Protein AF-A0A8I1DT70-F1 (afdb_monomer_lite)

Sequence (76 aa):
TLMGILVREAGKTFSNAIAEVREAVDFLHYYAGQVRNDFDNETHRPLGPVVCISPWNFPLAIFSGQIAAALAAGNT

InterPro domains:
  IPR015590 Aldehyde dehydrogenase domain [PF00171] (2-76)
  IPR016161 Aldehyde/histidinol dehydrogenase [SSF53720] (2-76)
  IPR016162 Aldehyde dehydrogenase, N-terminal [G3DSA:3.40.605.10] (1-76)
  IPR050485 Proline metabolism enzyme [PTHR42862] (2-76)

pLDDT: mean 97.6, std 1.94, range [88.5, 98.88]

Foldseek 3Di:
DQLVCCCPPLVDDSVVSVVLVVLLVVLLVVLVVCLVPPDDCVPLPAPEEDDQDDDSNSCRNSRSNRVSNNVSSVYD

Organism: Burkholderia cepacia (NCBI:txid292)

Structure (mmCIF, N/CA/C/O backbone):
data_AF-A0A8I1DT70-F1
#
_entry.id   AF-A0A8I1DT70-F1
#
loop_
_atom_site.group_PDB
_atom_site.id
_atom_site.type_symbol
_atom_site.label_atom_id
_atom_site.label_alt_id
_atom_site.label_comp_id
_atom_site.label_asym_id
_atom_site.label_entity_id
_atom_site.label_seq_id
_atom_site.pdbx_PDB_ins_code
_atom_site.Cartn_x
_atom_site.Cartn_y
_atom_site.Cartn_z
_atom_site.occupancy
_atom_site.B_iso_or_equiv
_atom_site.auth_seq_id
_atom_site.auth_comp_id
_atom_site.auth_asym_id
_atom_site.auth_atom_id
_atom_site.pdbx_PDB_model_num
ATOM 1 N N . THR A 1 1 ? -11.738 -10.502 11.562 1.00 91.50 1 THR A N 1
ATOM 2 C CA . THR A 1 1 ? -11.774 -9.624 10.369 1.00 91.50 1 THR A CA 1
ATOM 3 C C . THR A 1 1 ? -10.605 -8.657 10.439 1.00 91.50 1 THR A C 1
ATOM 5 O O . THR A 1 1 ? -10.137 -8.413 11.547 1.00 91.50 1 THR A O 1
ATOM 8 N N . LEU A 1 2 ? -10.142 -8.101 9.311 1.00 97.31 2 LEU A N 1
ATOM 9 C CA . LEU A 1 2 ? -9.045 -7.114 9.302 1.00 97.31 2 LEU A CA 1
ATOM 10 C C . LEU A 1 2 ? -9.347 -5.921 10.220 1.00 97.31 2 LEU A C 1
ATOM 12 O O . LEU A 1 2 ? -8.525 -5.556 11.051 1.00 97.31 2 LEU A O 1
ATOM 16 N N . MET A 1 3 ? -10.585 -5.415 10.172 1.00 97.62 3 MET A N 1
ATOM 17 C CA . MET A 1 3 ? -11.041 -4.355 11.077 1.00 97.62 3 MET A CA 1
ATOM 18 C C . MET A 1 3 ? -10.873 -4.718 12.557 1.00 97.62 3 MET A C 1
ATOM 20 O O . MET A 1 3 ? -10.426 -3.895 13.344 1.00 97.62 3 MET A O 1
ATOM 24 N N . GLY A 1 4 ? -11.209 -5.953 12.948 1.00 97.88 4 GLY A N 1
ATOM 25 C CA . GLY A 1 4 ? -11.110 -6.386 14.343 1.00 97.88 4 GLY A CA 1
ATOM 26 C C . GLY A 1 4 ? -9.673 -6.420 14.869 1.00 97.88 4 GLY A C 1
ATOM 27 O O . GLY A 1 4 ? -9.457 -6.113 16.038 1.00 97.88 4 GLY A O 1
ATOM 28 N N . ILE A 1 5 ? -8.699 -6.761 14.020 1.00 98.25 5 ILE A N 1
ATOM 29 C CA . ILE A 1 5 ? -7.276 -6.732 14.389 1.00 98.25 5 ILE A CA 1
ATOM 30 C C . ILE A 1 5 ? -6.788 -5.282 14.471 1.00 98.25 5 ILE A C 1
ATOM 32 O O . ILE A 1 5 ? -6.241 -4.902 15.498 1.00 98.25 5 ILE A O 1
ATOM 36 N N . LEU A 1 6 ? -7.094 -4.439 13.478 1.00 98.56 6 LEU A N 1
ATOM 37 C CA . LEU A 1 6 ? -6.726 -3.014 13.491 1.00 98.56 6 LEU A CA 1
ATOM 38 C C . LEU A 1 6 ? -7.247 -2.266 14.727 1.00 98.56 6 LEU A C 1
ATOM 40 O O . LEU A 1 6 ? -6.543 -1.439 15.302 1.00 98.56 6 LEU A O 1
ATOM 44 N N . VAL A 1 7 ? -8.473 -2.567 15.161 1.00 98.44 7 VAL A N 1
ATOM 45 C CA . VAL A 1 7 ? -9.050 -1.967 16.373 1.00 98.44 7 VAL A CA 1
ATOM 46 C C . VAL A 1 7 ? -8.329 -2.459 17.631 1.00 98.44 7 VAL A C 1
ATOM 48 O O . VAL A 1 7 ? -8.012 -1.660 18.507 1.00 98.44 7 VAL A O 1
ATOM 51 N N . ARG A 1 8 ? -8.068 -3.768 17.745 1.00 98.56 8 ARG A N 1
ATOM 52 C CA . ARG A 1 8 ? -7.546 -4.372 18.983 1.00 98.56 8 ARG A CA 1
ATOM 53 C C . ARG A 1 8 ? -6.037 -4.236 19.160 1.00 98.56 8 ARG A C 1
ATOM 55 O O . ARG A 1 8 ? -5.591 -4.092 20.289 1.00 98.56 8 ARG A O 1
ATOM 62 N N . GLU A 1 9 ? -5.274 -4.333 18.080 1.00 98.56 9 GLU A N 1
ATOM 63 C CA . GLU A 1 9 ? -3.809 -4.314 18.109 1.00 98.56 9 GLU A CA 1
ATOM 64 C C . GLU A 1 9 ? -3.267 -2.893 17.946 1.00 98.56 9 GLU A C 1
ATOM 66 O O . GLU A 1 9 ? -2.438 -2.454 18.735 1.00 98.56 9 GLU A O 1
ATOM 71 N N . ALA A 1 10 ? -3.785 -2.146 16.969 1.00 98.06 10 ALA A N 1
ATOM 72 C CA . ALA A 1 10 ? -3.320 -0.792 16.668 1.00 98.06 10 ALA A CA 1
ATOM 73 C C . ALA A 1 10 ? -4.160 0.312 17.334 1.00 98.06 10 ALA A C 1
ATOM 75 O O . ALA A 1 10 ? -3.911 1.498 17.117 1.00 98.06 10 ALA A O 1
ATOM 76 N N . GLY A 1 11 ? -5.175 -0.057 18.125 1.00 98.31 11 GLY A N 1
ATOM 77 C CA . GLY A 1 11 ? -6.003 0.889 18.877 1.00 98.31 11 GLY A CA 1
ATOM 78 C C . GLY A 1 11 ? -6.868 1.802 18.004 1.00 98.31 11 GLY A C 1
ATOM 79 O O . GLY A 1 11 ? -7.259 2.884 18.446 1.00 98.31 11 GLY A O 1
ATOM 80 N N . LYS A 1 12 ? -7.157 1.416 16.753 1.00 98.50 12 LYS A N 1
ATOM 81 C CA . LYS A 1 12 ? -7.953 2.255 15.848 1.00 98.50 12 LYS A CA 1
ATOM 82 C C . LYS A 1 12 ? -9.428 2.279 16.237 1.00 98.50 12 LYS A C 1
ATOM 84 O O . LYS A 1 12 ? -9.994 1.287 16.685 1.00 98.50 12 LYS A O 1
ATOM 89 N N . THR A 1 13 ? -10.092 3.406 15.984 1.00 98.56 13 THR A N 1
ATOM 90 C CA . THR A 1 13 ? -11.560 3.449 15.965 1.00 98.56 13 THR A CA 1
ATOM 91 C C . THR A 1 13 ? -12.087 2.620 14.791 1.00 98.56 13 THR A C 1
ATOM 93 O O . THR A 1 13 ? -11.398 2.446 13.784 1.00 98.56 13 THR A O 1
ATOM 96 N N . PHE A 1 14 ? -13.333 2.143 14.871 1.00 98.31 14 PHE A N 1
ATOM 97 C CA . PHE A 1 14 ? -13.947 1.392 13.769 1.00 98.31 14 PHE A CA 1
ATOM 98 C C . PHE A 1 14 ? -13.960 2.174 12.448 1.00 98.31 14 PHE A C 1
ATOM 100 O O . PHE A 1 14 ? -13.659 1.599 11.405 1.00 98.31 14 PHE A O 1
ATOM 107 N N . SER A 1 15 ? -14.250 3.481 12.481 1.00 98.50 15 SER A N 1
ATOM 108 C CA . SER A 1 15 ? -14.237 4.327 11.280 1.00 98.50 15 SER A CA 1
ATOM 109 C C . SER A 1 15 ? -12.848 4.396 10.642 1.00 98.50 15 SER A C 1
ATOM 111 O O . SER A 1 15 ? -12.726 4.246 9.428 1.00 98.50 15 SER A O 1
ATOM 113 N N . ASN A 1 16 ? -11.799 4.548 11.454 1.00 98.62 16 ASN A N 1
ATOM 114 C CA . ASN A 1 16 ? -10.422 4.603 10.966 1.00 98.62 16 ASN A CA 1
ATOM 115 C C . ASN A 1 16 ? -9.945 3.235 10.460 1.00 98.62 16 ASN A C 1
ATOM 117 O O . ASN A 1 16 ? -9.219 3.175 9.473 1.00 98.62 16 ASN A O 1
ATOM 121 N N . ALA A 1 17 ? -10.377 2.138 11.087 1.00 98.69 17 ALA A N 1
ATOM 122 C CA . ALA A 1 17 ? -10.077 0.788 10.618 1.00 98.69 17 ALA A CA 1
ATOM 123 C C . ALA A 1 17 ? -10.744 0.484 9.263 1.00 98.69 17 ALA A C 1
ATOM 125 O O . ALA A 1 17 ? -10.118 -0.124 8.400 1.00 98.69 17 ALA A O 1
ATOM 126 N N . ILE A 1 18 ? -11.989 0.932 9.046 1.00 98.62 18 ILE A N 1
ATOM 127 C CA . ILE A 1 18 ? -12.659 0.831 7.736 1.00 98.62 18 ILE A CA 1
ATOM 128 C C . ILE A 1 18 ? -11.885 1.624 6.682 1.00 98.62 18 ILE A C 1
ATOM 130 O O . ILE A 1 18 ? -11.622 1.102 5.600 1.00 98.62 18 ILE A O 1
ATOM 134 N N . ALA A 1 19 ? -11.533 2.876 6.993 1.00 98.69 19 ALA A N 1
ATOM 135 C CA . ALA A 1 19 ? -10.801 3.740 6.073 1.00 98.69 19 ALA A CA 1
ATOM 136 C C . ALA A 1 19 ? -9.456 3.121 5.671 1.00 98.69 19 ALA A C 1
ATOM 138 O O . ALA A 1 19 ? -9.143 3.069 4.488 1.00 98.69 19 ALA A O 1
ATOM 139 N N . GLU A 1 20 ? -8.717 2.560 6.628 1.00 98.75 20 GLU A N 1
ATOM 140 C CA . GLU A 1 20 ? -7.430 1.930 6.346 1.00 98.75 20 GLU A CA 1
ATOM 141 C C . GLU A 1 20 ? -7.553 0.657 5.497 1.00 98.75 20 GLU A C 1
ATOM 143 O O . GLU A 1 20 ? -6.751 0.440 4.593 1.00 98.75 20 GLU A O 1
ATOM 148 N N . VAL A 1 21 ? -8.562 -0.185 5.745 1.00 98.75 21 VAL A N 1
ATOM 149 C CA . VAL A 1 21 ? -8.802 -1.362 4.891 1.00 98.75 21 VAL A CA 1
ATOM 150 C C . VAL A 1 21 ? -9.102 -0.930 3.456 1.00 98.75 21 VAL A C 1
ATOM 152 O O . VAL A 1 21 ? -8.617 -1.562 2.521 1.00 98.75 21 VAL A O 1
ATOM 155 N N . ARG A 1 22 ? -9.875 0.146 3.272 1.00 98.81 22 ARG A N 1
ATOM 156 C CA . ARG A 1 22 ? -10.155 0.697 1.940 1.00 98.81 22 ARG A CA 1
ATOM 157 C C . ARG A 1 22 ? -8.891 1.218 1.272 1.00 98.81 22 ARG A C 1
ATOM 159 O O . ARG A 1 22 ? -8.632 0.841 0.142 1.00 98.81 22 ARG A O 1
ATOM 166 N N . GLU A 1 23 ? -8.080 1.985 1.990 1.00 98.81 23 GLU A N 1
ATOM 167 C CA . GLU A 1 23 ? -6.823 2.525 1.469 1.00 98.81 23 GLU A CA 1
ATOM 168 C C . GLU A 1 23 ? -5.844 1.413 1.053 1.00 98.81 23 GLU A C 1
ATOM 170 O O . GLU A 1 23 ? -5.219 1.493 -0.001 1.00 98.81 23 GLU A O 1
ATOM 175 N N . ALA A 1 24 ? -5.770 0.319 1.818 1.00 98.88 24 ALA A N 1
ATOM 176 C CA . ALA A 1 24 ? -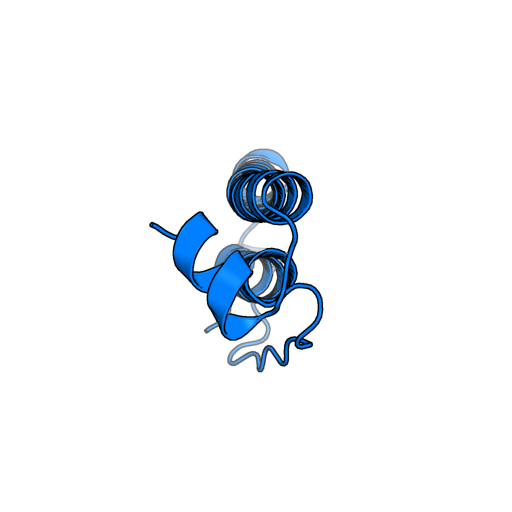4.982 -0.852 1.440 1.00 98.88 24 ALA A CA 1
ATOM 177 C C . ALA A 1 24 ? 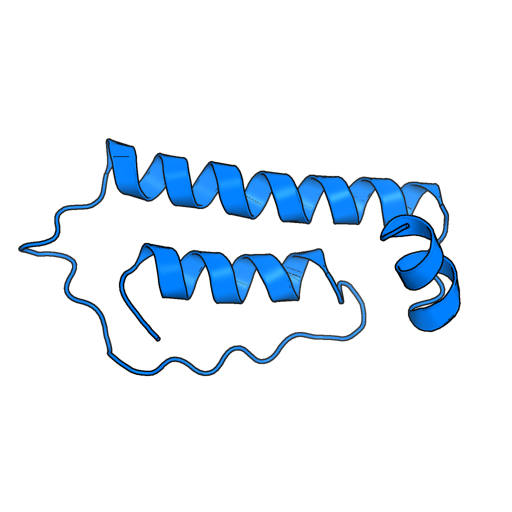-5.463 -1.485 0.118 1.00 98.88 24 ALA A C 1
ATOM 179 O O . ALA A 1 24 ? -4.644 -1.848 -0.724 1.00 98.88 24 ALA A O 1
ATOM 180 N N . VAL A 1 25 ? -6.782 -1.599 -0.085 1.00 98.81 25 VAL A N 1
ATOM 181 C CA . VAL A 1 25 ? -7.368 -2.085 -1.350 1.00 98.81 25 VAL A CA 1
ATOM 182 C C . VAL A 1 25 ? -7.108 -1.099 -2.491 1.00 98.81 25 VAL A C 1
ATOM 184 O O . VAL A 1 25 ? -6.743 -1.522 -3.590 1.00 98.81 25 VAL A O 1
ATOM 187 N N . ASP A 1 26 ? -7.240 0.199 -2.224 1.00 98.81 26 ASP A N 1
ATOM 188 C CA . ASP A 1 26 ? -7.014 1.257 -3.204 1.00 98.81 26 ASP A CA 1
ATOM 189 C C . ASP A 1 26 ? -5.561 1.240 -3.700 1.00 98.81 26 ASP A C 1
ATOM 191 O O . ASP A 1 26 ? -5.352 1.290 -4.908 1.00 98.81 26 ASP A O 1
ATOM 195 N N . PHE A 1 27 ? -4.559 1.053 -2.828 1.00 98.81 27 PHE A N 1
ATOM 196 C CA . PHE A 1 27 ? -3.161 0.889 -3.253 1.00 98.81 27 PHE A CA 1
ATOM 197 C C . PHE A 1 27 ? -2.973 -0.285 -4.218 1.00 98.81 27 PHE A C 1
ATOM 199 O O . PHE A 1 27 ? -2.334 -0.131 -5.260 1.00 98.81 27 PHE A O 1
ATOM 206 N N . LEU A 1 28 ? -3.542 -1.452 -3.903 1.00 98.81 28 LEU A N 1
ATOM 207 C CA . LEU A 1 28 ? -3.420 -2.646 -4.746 1.00 98.81 28 LEU A CA 1
ATOM 208 C C . LEU A 1 28 ? -4.008 -2.406 -6.141 1.00 98.81 28 LEU A C 1
ATOM 210 O O . LEU A 1 28 ? -3.372 -2.707 -7.152 1.00 98.81 28 LEU A O 1
ATOM 214 N N . HIS A 1 29 ? -5.212 -1.836 -6.198 1.00 98.69 29 HIS A N 1
ATOM 215 C CA . HIS A 1 29 ? -5.890 -1.538 -7.458 1.00 98.69 29 HIS A CA 1
ATOM 216 C C . HIS A 1 29 ? -5.188 -0.423 -8.234 1.00 98.69 29 HIS A C 1
ATOM 218 O O . HIS A 1 29 ? -5.047 -0.522 -9.455 1.00 98.69 29 HIS A O 1
ATOM 224 N N . TYR A 1 30 ? -4.722 0.610 -7.535 1.00 98.50 30 TYR A N 1
ATOM 225 C CA . TYR A 1 30 ? -4.002 1.728 -8.124 1.00 98.50 30 TYR A CA 1
ATOM 226 C C . TYR A 1 30 ? -2.717 1.253 -8.801 1.00 98.50 30 TYR A C 1
ATOM 228 O O . TYR A 1 30 ? -2.549 1.478 -9.998 1.00 98.50 30 TYR A O 1
ATOM 236 N N . TYR A 1 31 ? -1.847 0.526 -8.092 1.00 98.44 31 TYR A N 1
ATOM 237 C CA . TYR A 1 31 ? -0.587 0.055 -8.672 1.00 98.44 31 TYR A CA 1
ATOM 238 C C . TYR A 1 31 ? -0.796 -0.979 -9.782 1.00 98.44 31 TYR A C 1
ATOM 240 O O . TYR A 1 31 ? -0.105 -0.922 -10.795 1.00 98.44 31 TYR A O 1
ATOM 248 N N . ALA A 1 32 ? -1.796 -1.860 -9.673 1.00 98.31 32 ALA A N 1
ATOM 249 C CA . ALA A 1 32 ? -2.156 -2.751 -10.777 1.00 98.31 32 ALA A CA 1
ATOM 250 C C . ALA A 1 32 ? -2.627 -1.978 -12.026 1.00 98.31 32 ALA A C 1
ATOM 252 O O . ALA A 1 32 ? -2.336 -2.378 -13.155 1.00 98.31 32 ALA A O 1
ATOM 253 N N . GLY A 1 33 ? -3.350 -0.870 -11.836 1.00 98.19 33 GLY A N 1
ATOM 254 C CA . GLY A 1 33 ? -3.746 0.040 -12.908 1.00 98.19 33 GLY A CA 1
ATOM 255 C C . GLY A 1 33 ? -2.553 0.756 -13.542 1.00 98.19 33 GLY A C 1
ATOM 256 O O . GLY A 1 33 ? -2.451 0.781 -14.764 1.00 98.19 33 GLY A O 1
ATOM 257 N N . GLN A 1 34 ? -1.629 1.269 -12.725 1.00 97.06 34 GLN A N 1
ATOM 258 C CA . GLN A 1 34 ? -0.387 1.899 -13.192 1.00 97.06 34 GLN A CA 1
ATOM 259 C C . GLN A 1 34 ? 0.445 0.931 -14.042 1.00 97.06 34 GLN A C 1
ATOM 261 O O . GLN A 1 34 ? 0.861 1.286 -15.140 1.00 97.06 34 GLN A O 1
ATOM 266 N N . VAL A 1 35 ? 0.605 -0.321 -13.595 1.00 96.69 35 VAL A N 1
ATOM 267 C CA . VAL A 1 35 ? 1.328 -1.341 -14.371 1.00 96.69 35 VAL A CA 1
ATOM 268 C C . VAL A 1 35 ? 0.657 -1.617 -15.713 1.00 96.69 35 VAL A C 1
ATOM 270 O O . VAL A 1 35 ? 1.323 -1.733 -16.735 1.00 96.69 35 VAL A O 1
ATOM 273 N N . ARG A 1 36 ? -0.674 -1.709 -15.733 1.00 96.44 36 ARG A N 1
ATOM 274 C CA . ARG A 1 36 ? -1.427 -2.003 -16.957 1.00 96.44 36 ARG A CA 1
ATOM 275 C C . ARG A 1 36 ? -1.336 -0.889 -17.998 1.00 96.44 36 ARG A C 1
ATOM 277 O O . ARG A 1 36 ? -1.355 -1.192 -19.187 1.00 96.44 36 ARG A O 1
ATOM 284 N N . ASN A 1 37 ? -1.325 0.364 -17.553 1.00 95.50 37 ASN A N 1
ATOM 285 C CA . ASN A 1 37 ? -1.488 1.513 -18.438 1.00 95.50 37 ASN A CA 1
ATOM 286 C C . ASN A 1 37 ? -0.152 2.132 -18.854 1.00 95.50 37 ASN A C 1
ATOM 288 O O . ASN A 1 37 ? -0.023 2.550 -20.001 1.00 95.50 37 ASN A O 1
ATOM 292 N N . ASP A 1 38 ? 0.820 2.172 -17.941 1.00 92.56 38 ASP A N 1
ATOM 293 C CA . ASP A 1 38 ? 1.974 3.067 -18.059 1.00 92.56 38 ASP A CA 1
ATOM 294 C C . ASP A 1 38 ? 3.330 2.349 -17.905 1.00 92.56 38 ASP A C 1
ATOM 296 O O . ASP A 1 38 ? 4.376 2.983 -18.035 1.00 92.56 38 ASP A O 1
ATOM 300 N N . PHE A 1 39 ? 3.349 1.036 -17.633 1.00 93.06 39 PHE A N 1
ATOM 301 C CA . PHE A 1 39 ? 4.587 0.3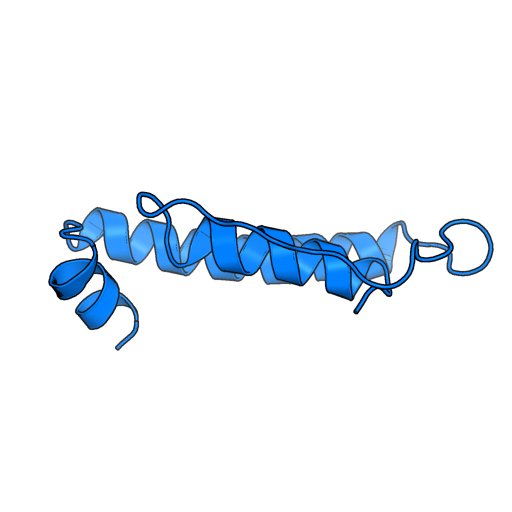03 -17.344 1.00 93.06 39 PHE A CA 1
ATOM 302 C C . PHE A 1 39 ? 5.111 -0.462 -18.561 1.00 93.06 39 PHE A C 1
ATOM 304 O O . PHE A 1 39 ? 4.437 -1.320 -19.131 1.00 93.06 39 PHE A O 1
ATOM 311 N N . ASP A 1 40 ? 6.356 -0.167 -18.928 1.00 94.31 40 ASP A N 1
ATOM 312 C CA . ASP A 1 40 ? 7.089 -0.843 -19.998 1.00 94.31 40 ASP A CA 1
ATOM 313 C C . ASP A 1 40 ? 8.241 -1.663 -19.408 1.00 94.31 40 ASP A C 1
ATOM 315 O O . ASP A 1 40 ? 9.205 -1.102 -18.890 1.00 94.31 40 ASP A O 1
ATOM 319 N N . ASN A 1 41 ? 8.161 -2.988 -19.538 1.00 88.50 41 ASN A N 1
ATOM 320 C CA . ASN A 1 41 ? 9.144 -3.925 -18.992 1.00 88.50 41 ASN A CA 1
ATOM 321 C C . ASN A 1 41 ? 10.545 -3.803 -19.612 1.00 88.50 41 ASN A C 1
ATOM 323 O O . ASN A 1 41 ? 11.504 -4.310 -19.022 1.00 88.50 41 ASN A O 1
ATOM 327 N N . GLU A 1 42 ? 10.692 -3.172 -20.780 1.00 92.25 42 GLU A N 1
ATOM 328 C CA . GLU A 1 42 ? 11.999 -2.993 -21.416 1.00 92.25 42 GLU A CA 1
ATOM 329 C C . GLU A 1 42 ? 12.790 -1.833 -20.808 1.00 92.25 42 GLU A C 1
ATOM 331 O O . GLU A 1 42 ? 14.012 -1.931 -20.651 1.00 92.25 42 GLU A O 1
ATOM 336 N N . THR A 1 43 ? 12.092 -0.768 -20.414 1.00 94.94 43 THR A N 1
ATOM 337 C CA . THR A 1 43 ? 12.680 0.458 -19.858 1.00 94.94 43 THR A CA 1
ATOM 338 C C . THR A 1 43 ? 12.591 0.524 -18.332 1.00 94.94 43 THR A C 1
ATOM 340 O O . THR A 1 43 ? 13.531 0.979 -17.680 1.00 94.94 43 THR A O 1
ATOM 343 N N . HIS A 1 44 ? 11.520 -0.001 -17.739 1.00 95.25 44 HIS A N 1
ATOM 344 C CA . HIS A 1 44 ? 11.268 -0.009 -16.297 1.00 95.25 44 HIS A CA 1
ATOM 345 C C . HIS A 1 44 ? 11.760 -1.319 -15.679 1.00 95.25 44 HIS A C 1
ATOM 347 O O . HIS A 1 44 ? 10.989 -2.174 -15.246 1.00 95.25 44 HIS A O 1
ATOM 353 N N . ARG A 1 45 ? 13.083 -1.503 -15.684 1.00 95.94 45 ARG A N 1
ATOM 354 C CA . ARG A 1 45 ? 13.711 -2.695 -15.104 1.00 95.94 45 ARG A CA 1
ATOM 355 C C . ARG A 1 45 ? 13.636 -2.661 -13.567 1.00 95.94 45 ARG A C 1
ATOM 357 O O . ARG A 1 45 ? 13.847 -1.597 -12.982 1.00 95.94 45 ARG A O 1
ATOM 364 N N . PRO A 1 46 ? 13.381 -3.806 -12.907 1.00 96.50 46 PRO A N 1
ATOM 365 C CA . PRO A 1 46 ? 13.360 -3.879 -11.451 1.00 96.50 46 PRO A CA 1
ATOM 366 C C . PRO A 1 46 ? 14.746 -3.616 -10.855 1.00 96.50 46 PRO A C 1
ATOM 368 O O . PRO A 1 46 ? 15.774 -3.896 -11.473 1.00 96.50 46 PRO A O 1
ATOM 371 N N . LEU A 1 47 ? 14.767 -3.121 -9.619 1.00 96.94 47 LEU A N 1
ATOM 372 C CA . LEU A 1 47 ? 15.987 -2.899 -8.840 1.00 96.94 47 LEU A CA 1
ATOM 373 C C . LEU A 1 47 ? 16.555 -4.208 -8.270 1.00 96.94 47 LEU A C 1
ATOM 375 O O . LEU A 1 47 ? 17.756 -4.294 -8.020 1.00 96.94 47 LEU A O 1
ATOM 379 N N . GLY A 1 48 ? 15.706 -5.219 -8.063 1.00 96.88 48 GLY A N 1
ATOM 380 C CA . GLY A 1 48 ? 16.049 -6.467 -7.377 1.00 96.88 48 GLY A CA 1
ATOM 381 C C . GLY A 1 48 ? 15.372 -6.541 -6.005 1.00 96.88 48 GLY A C 1
ATOM 382 O O . GLY A 1 48 ? 14.236 -6.088 -5.888 1.00 96.88 48 GLY A O 1
ATOM 383 N N . PRO A 1 49 ? 16.012 -7.113 -4.969 1.00 98.50 49 PRO A N 1
ATOM 384 C CA . PRO A 1 49 ? 15.419 -7.190 -3.636 1.00 98.50 49 PRO A CA 1
ATOM 385 C C . PRO A 1 49 ? 15.148 -5.814 -3.002 1.00 98.50 49 PRO A C 1
ATOM 387 O O . PRO A 1 49 ? 16.054 -4.980 -2.928 1.00 98.50 49 PRO A O 1
ATOM 390 N N . VAL A 1 50 ? 13.932 -5.589 -2.495 1.00 98.56 50 VAL A N 1
ATOM 391 C CA . VAL A 1 50 ? 13.506 -4.333 -1.852 1.00 98.56 50 VAL A CA 1
ATOM 392 C C . VAL A 1 50 ? 13.047 -4.583 -0.417 1.00 98.56 50 VAL A C 1
ATOM 394 O O . VAL A 1 50 ? 12.210 -5.435 -0.140 1.00 98.56 50 VAL A O 1
ATOM 397 N N . VAL A 1 51 ? 13.563 -3.784 0.519 1.00 98.62 51 VAL A N 1
ATOM 398 C CA . VAL A 1 51 ? 13.140 -3.824 1.925 1.00 98.62 51 VAL A CA 1
ATOM 399 C C . VAL A 1 51 ? 12.046 -2.782 2.167 1.00 98.62 51 VAL A C 1
ATOM 401 O O . VAL A 1 51 ? 12.291 -1.581 2.049 1.00 98.62 51 VAL A O 1
ATOM 404 N N . CYS A 1 52 ? 10.853 -3.230 2.562 1.00 98.69 52 CYS A N 1
ATOM 405 C CA . CYS A 1 52 ? 9.757 -2.363 3.000 1.00 98.69 52 CYS A CA 1
ATOM 406 C C . CYS A 1 52 ? 9.689 -2.320 4.535 1.00 98.69 52 CYS A C 1
ATOM 408 O O . CYS A 1 52 ? 9.490 -3.350 5.178 1.00 98.69 52 CYS A O 1
ATOM 410 N N . ILE A 1 53 ? 9.838 -1.131 5.127 1.00 98.69 53 ILE A N 1
ATOM 411 C CA . ILE A 1 53 ? 9.722 -0.906 6.576 1.00 98.69 53 ILE A CA 1
ATOM 412 C C . ILE A 1 53 ? 8.534 0.026 6.817 1.00 98.69 53 ILE A C 1
ATOM 414 O O . ILE A 1 53 ? 8.557 1.194 6.419 1.00 98.69 53 ILE A O 1
ATOM 418 N N . SER A 1 54 ? 7.498 -0.489 7.479 1.00 98.50 54 SER A N 1
ATOM 419 C CA . SER A 1 54 ? 6.228 0.212 7.686 1.00 98.50 54 SER A CA 1
ATOM 420 C C . SER A 1 54 ? 6.029 0.668 9.140 1.00 98.50 54 SER A C 1
ATOM 422 O O . SER A 1 54 ? 6.421 -0.047 10.066 1.00 98.50 54 SER A O 1
ATOM 424 N N . PRO A 1 55 ? 5.385 1.826 9.373 1.00 98.62 55 PRO A N 1
ATOM 425 C CA . PRO A 1 55 ? 5.110 2.338 10.712 1.00 98.62 55 PRO A CA 1
ATOM 426 C C . PRO A 1 55 ? 3.851 1.709 11.336 1.00 98.62 55 PRO A C 1
ATOM 428 O O . PRO A 1 55 ? 3.005 1.134 10.655 1.00 98.62 55 PRO A O 1
ATOM 431 N N . TRP A 1 56 ? 3.688 1.882 12.650 1.00 98.38 56 TRP A N 1
ATOM 432 C CA . TRP A 1 56 ? 2.577 1.305 13.421 1.00 98.38 56 TRP A CA 1
ATOM 433 C C . TRP A 1 56 ? 1.237 2.042 13.266 1.00 98.38 56 TRP A C 1
ATOM 435 O O . TRP A 1 56 ? 0.196 1.490 13.608 1.00 98.38 56 TRP A O 1
ATOM 445 N N . ASN A 1 57 ? 1.231 3.295 12.798 1.00 98.00 57 ASN A N 1
ATOM 446 C CA . ASN A 1 57 ? 0.023 4.129 12.739 1.00 98.00 57 ASN A CA 1
ATOM 447 C C . ASN A 1 57 ? -0.881 3.814 11.531 1.00 98.00 57 ASN A C 1
ATOM 449 O O . ASN A 1 57 ? -2.067 4.144 11.560 1.00 98.00 57 ASN A O 1
ATOM 453 N N . PHE A 1 58 ? -0.345 3.159 10.498 1.00 98.50 58 PHE A N 1
ATOM 454 C CA . PHE A 1 58 ? -1.089 2.556 9.384 1.00 98.50 58 PHE A CA 1
ATOM 455 C C . PHE A 1 58 ? -0.519 1.160 9.096 1.00 98.50 58 PHE A C 1
ATOM 457 O O . PHE A 1 58 ? 0.160 0.953 8.082 1.00 98.50 58 PHE A O 1
ATOM 464 N N . PRO A 1 59 ? -0.739 0.213 10.023 1.00 98.56 59 PRO A N 1
ATOM 465 C CA . PRO A 1 59 ? -0.072 -1.082 9.998 1.00 98.56 59 PRO A CA 1
ATOM 466 C C . PRO A 1 59 ? -0.561 -1.989 8.861 1.00 98.56 59 PRO A C 1
ATOM 468 O O . PRO A 1 59 ? 0.079 -2.996 8.581 1.00 98.56 59 PRO A O 1
ATOM 471 N N . LEU A 1 60 ? -1.674 -1.655 8.200 1.00 98.69 60 LEU A N 1
ATOM 472 C CA . LEU A 1 60 ? -2.174 -2.368 7.030 1.00 98.69 60 LEU A CA 1
ATOM 473 C C . LEU A 1 60 ? -1.960 -1.569 5.743 1.00 98.69 60 LEU A C 1
ATOM 475 O O . LEU A 1 60 ? -1.416 -2.123 4.791 1.00 98.69 60 LEU A O 1
ATOM 479 N N . ALA A 1 61 ? -2.377 -0.300 5.682 1.00 98.75 61 ALA A N 1
ATOM 480 C CA . ALA A 1 61 ? -2.371 0.444 4.416 1.00 98.75 61 ALA A CA 1
ATOM 481 C C . ALA A 1 61 ? -0.957 0.785 3.933 1.00 98.75 61 ALA A C 1
ATOM 483 O O . ALA A 1 61 ? -0.614 0.439 2.805 1.00 98.75 61 ALA A O 1
ATOM 484 N N . ILE A 1 62 ? -0.112 1.391 4.778 1.00 98.81 62 ILE A N 1
ATOM 485 C CA . ILE A 1 62 ? 1.267 1.730 4.379 1.00 98.81 62 ILE A CA 1
ATOM 486 C C . ILE A 1 62 ? 2.077 0.454 4.135 1.00 98.81 62 ILE A C 1
ATOM 488 O O . ILE A 1 62 ? 2.796 0.373 3.141 1.00 98.81 62 ILE A O 1
ATOM 492 N N . PHE A 1 63 ? 1.916 -0.554 4.999 1.00 98.75 63 PHE A N 1
ATOM 493 C CA . PHE A 1 63 ? 2.527 -1.872 4.816 1.00 98.75 63 PHE A CA 1
ATOM 494 C C . PHE A 1 63 ? 2.187 -2.472 3.443 1.00 98.75 63 PHE A C 1
ATOM 496 O O . PHE A 1 63 ? 3.081 -2.804 2.666 1.00 98.75 63 PHE A O 1
ATOM 503 N N . SER A 1 64 ? 0.894 -2.551 3.116 1.00 98.81 64 SER A N 1
ATOM 504 C CA . SER A 1 64 ? 0.433 -3.132 1.852 1.00 98.81 64 SER A CA 1
ATOM 505 C C . SER A 1 64 ? 0.861 -2.286 0.658 1.00 98.81 64 SER A C 1
ATOM 507 O O . SER A 1 64 ? 1.288 -2.842 -0.345 1.00 98.81 64 SER A O 1
ATOM 509 N N . GLY A 1 65 ? 0.786 -0.956 0.761 1.00 98.81 65 GLY A N 1
ATOM 510 C CA . GLY A 1 65 ? 1.138 -0.038 -0.321 1.00 98.81 65 GLY A CA 1
ATOM 511 C C . GLY A 1 65 ? 2.609 -0.123 -0.722 1.00 98.81 65 GLY A C 1
ATOM 512 O O . GLY A 1 65 ? 2.908 -0.241 -1.908 1.00 98.81 65 GLY A O 1
ATOM 513 N N . GLN A 1 66 ? 3.526 -0.136 0.252 1.00 98.81 66 GLN A N 1
ATOM 514 C CA . GLN A 1 66 ? 4.963 -0.273 -0.016 1.00 98.81 66 GLN A CA 1
ATOM 515 C C . GLN A 1 66 ? 5.284 -1.597 -0.726 1.00 98.81 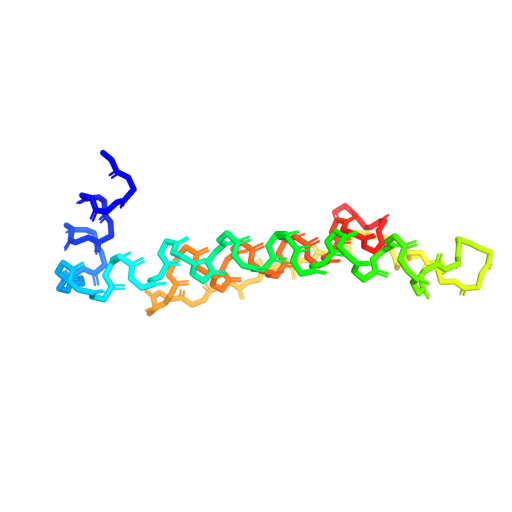66 GLN A C 1
ATOM 517 O O . GLN A 1 66 ? 5.964 -1.596 -1.753 1.00 98.81 66 GLN A O 1
ATOM 522 N N . ILE A 1 67 ? 4.758 -2.714 -0.210 1.00 98.75 67 ILE A N 1
ATOM 523 C CA . ILE A 1 67 ? 4.991 -4.050 -0.778 1.00 98.75 67 ILE A CA 1
ATOM 524 C C . ILE A 1 67 ? 4.347 -4.169 -2.163 1.00 98.75 67 ILE A C 1
ATOM 526 O O . ILE A 1 67 ? 4.979 -4.649 -3.101 1.00 98.75 67 ILE A O 1
ATOM 530 N N . ALA A 1 68 ? 3.108 -3.698 -2.320 1.00 98.69 68 ALA A N 1
ATOM 531 C CA . ALA A 1 68 ? 2.390 -3.736 -3.588 1.00 98.69 68 ALA A CA 1
ATOM 532 C C . ALA A 1 68 ? 3.127 -2.963 -4.683 1.00 98.69 68 ALA A C 1
ATOM 534 O O . ALA A 1 68 ? 3.262 -3.478 -5.788 1.00 98.69 68 ALA A O 1
ATOM 535 N N . ALA A 1 69 ? 3.636 -1.766 -4.379 1.00 98.31 69 ALA A N 1
ATOM 536 C CA . ALA A 1 69 ? 4.416 -0.975 -5.325 1.00 98.31 69 ALA A CA 1
ATOM 537 C C . ALA A 1 69 ? 5.712 -1.689 -5.739 1.00 98.31 69 ALA A C 1
ATOM 539 O O . ALA A 1 69 ? 6.031 -1.744 -6.927 1.00 98.31 69 ALA A O 1
ATOM 540 N N . ALA A 1 70 ? 6.442 -2.266 -4.777 1.00 98.38 70 ALA A N 1
ATOM 541 C CA . ALA A 1 70 ? 7.678 -2.995 -5.052 1.00 98.38 70 ALA A CA 1
ATOM 542 C C . ALA A 1 70 ? 7.426 -4.201 -5.973 1.00 98.38 70 ALA A C 1
ATOM 544 O O . ALA A 1 70 ? 8.089 -4.327 -7.006 1.00 98.38 70 ALA A O 1
ATOM 545 N N . LEU A 1 71 ? 6.424 -5.025 -5.647 1.00 98.12 71 LEU A N 1
ATOM 546 C CA . LEU A 1 71 ? 6.023 -6.183 -6.450 1.00 98.12 71 LEU A CA 1
ATOM 547 C C . LEU A 1 71 ? 5.516 -5.773 -7.838 1.00 98.12 71 LEU A C 1
ATOM 549 O O . 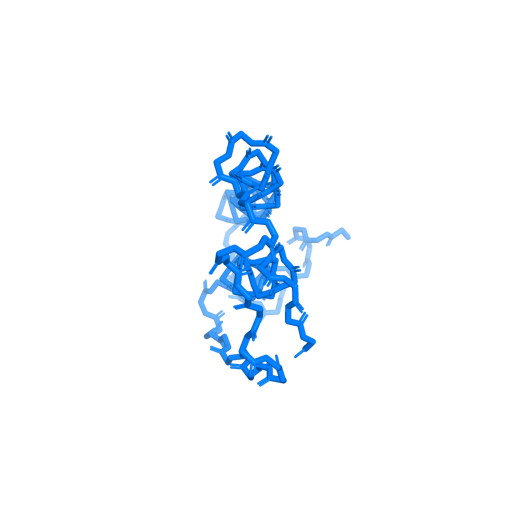LEU A 1 71 ? 5.881 -6.393 -8.834 1.00 98.12 71 LEU A O 1
ATOM 553 N N . ALA A 1 72 ? 4.702 -4.718 -7.919 1.00 97.19 72 ALA A N 1
ATOM 554 C CA . ALA A 1 72 ? 4.181 -4.184 -9.176 1.00 97.19 72 ALA A CA 1
ATOM 555 C C . ALA A 1 72 ? 5.309 -3.744 -10.123 1.00 97.19 72 ALA A C 1
ATOM 557 O O . ALA A 1 72 ? 5.223 -3.971 -11.325 1.00 97.19 72 ALA A O 1
ATOM 558 N N . ALA A 1 73 ? 6.391 -3.186 -9.576 1.00 96.56 73 ALA A N 1
ATOM 559 C CA . ALA A 1 73 ? 7.587 -2.812 -10.324 1.00 96.56 73 ALA A CA 1
ATOM 560 C C . ALA A 1 73 ? 8.562 -3.985 -10.585 1.00 96.56 73 ALA A C 1
ATOM 562 O O . ALA A 1 73 ? 9.686 -3.754 -11.025 1.00 96.56 73 ALA A O 1
ATOM 563 N N . GLY A 1 74 ? 8.162 -5.233 -10.306 1.00 96.62 74 GLY A N 1
ATOM 564 C CA . GLY A 1 74 ? 8.940 -6.442 -10.603 1.00 96.62 74 GLY A CA 1
ATOM 565 C C . GLY A 1 74 ? 10.039 -6.781 -9.592 1.00 96.62 74 GLY A C 1
ATOM 566 O O . GLY A 1 74 ? 10.924 -7.577 -9.902 1.00 96.62 74 GLY A O 1
ATOM 567 N N . ASN A 1 75 ? 10.014 -6.172 -8.406 1.00 98.06 75 ASN A N 1
ATOM 568 C CA . ASN A 1 75 ? 10.973 -6.439 -7.332 1.00 98.06 75 ASN A CA 1
ATOM 569 C C . ASN A 1 75 ? 10.501 -7.601 -6.446 1.00 98.06 75 ASN A C 1
ATOM 571 O O . ASN A 1 75 ? 9.320 -7.950 -6.453 1.00 98.06 75 ASN A O 1
ATOM 575 N N . THR A 1 76 ? 11.423 -8.168 -5.665 1.00 95.88 76 THR A N 1
ATOM 576 C CA . THR A 1 76 ? 11.133 -9.163 -4.611 1.00 95.88 76 THR A CA 1
ATOM 577 C C . THR A 1 76 ? 11.342 -8.591 -3.226 1.00 95.88 76 THR A C 1
ATOM 579 O O . THR A 1 76 ? 12.319 -7.823 -3.081 1.00 95.88 76 THR A O 1
#

Secondary structure (DSSP, 8-state):
-HHHHHHHHS---HHHHHHHHHHHHHHHHHHHHHHHHH--TTTS---SS------TTSTTH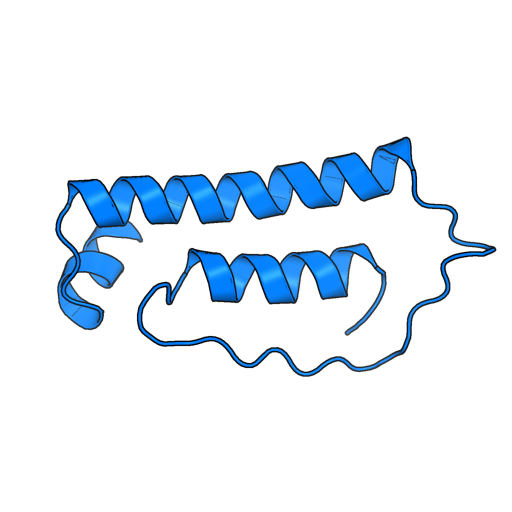HHHHHHHHHHHTT--

Radius of gyration: 14.37 Å; chains: 1; bounding box: 30×14×40 Å